Protein AF-M5SYT4-F1 (afdb_monomer_lite)

Radius of gyration: 17.45 Å; chains: 1; bounding box: 31×51×55 Å

pLDDT: mean 85.54, std 12.56, range [45.09, 96.38]

Foldseek 3Di:
DDKDPAPLPDAADPPPDPQLSVLLSCLRVPFPWAWDIWDDPNFKIKTFTAAELRRVQSSQVSQLVRPPEAEDEEEDADDQSGQWMWMAGRVNRYIYIYGHPPDPRYDPVSHDRDDHPDDPDPDDDDPDPDPPDD

Secondary structure (DSSP, 8-state):
-EEESSGGG----TTS-HHHHHHHHHHHHSSSSEEEEEEE-SSEEEEEEE--HHHHHHHHHHHHTSTT-EEEEEEE---TT-SEEEEEETTTTEEEEEEETT-SS--STT---PPP-PPP-TTPPP-PPPP---

Structure (mmCIF, N/CA/C/O backbone):
data_AF-M5SYT4-F1
#
_entry.id   AF-M5SYT4-F1
#
loop_
_atom_site.group_PDB
_atom_site.id
_atom_site.type_symbol
_atom_site.label_atom_id
_atom_site.label_alt_id
_atom_site.label_comp_id
_atom_site.label_asym_id
_atom_site.label_entity_id
_atom_site.label_seq_id
_atom_site.pdbx_PDB_ins_code
_atom_site.Cartn_x
_atom_site.Cartn_y
_atom_site.Cartn_z
_atom_site.occupancy
_atom_site.B_iso_or_equiv
_atom_site.auth_seq_id
_atom_site.auth_comp_id
_atom_site.auth_asym_id
_atom_site.auth_atom_id
_atom_site.pdbx_PDB_model_num
ATOM 1 N N . MET A 1 1 ? 8.538 -19.271 0.753 1.00 81.88 1 MET A N 1
ATOM 2 C CA . MET A 1 1 ? 8.011 -17.916 1.021 1.00 81.88 1 MET A CA 1
ATOM 3 C C . MET A 1 1 ? 9.021 -17.224 1.920 1.00 81.88 1 MET A C 1
ATOM 5 O O . MET A 1 1 ? 9.526 -17.883 2.817 1.00 81.88 1 MET A O 1
ATOM 9 N N . VAL A 1 2 ? 9.390 -15.979 1.632 1.00 93.50 2 VAL A N 1
ATOM 10 C CA . VAL A 1 2 ? 10.393 -15.212 2.387 1.00 93.50 2 VAL A CA 1
ATOM 11 C C . VAL A 1 2 ? 9.667 -14.199 3.261 1.00 93.50 2 VAL A C 1
ATOM 13 O O . VAL A 1 2 ? 8.752 -13.535 2.773 1.00 93.50 2 VAL A O 1
ATOM 16 N N . LEU A 1 3 ? 10.053 -14.107 4.534 1.00 94.81 3 LEU A N 1
ATOM 17 C CA . LEU A 1 3 ? 9.526 -13.108 5.462 1.00 94.81 3 LEU A CA 1
ATOM 18 C C . LEU A 1 3 ? 10.161 -11.745 5.184 1.00 94.81 3 LEU A C 1
ATOM 20 O O . LEU A 1 3 ? 11.363 -11.648 4.935 1.00 94.81 3 LEU A O 1
ATOM 24 N N . LEU A 1 4 ? 9.341 -10.704 5.241 1.00 93.31 4 LEU A N 1
ATOM 25 C CA . LEU A 1 4 ? 9.755 -9.315 5.131 1.00 93.31 4 LEU A CA 1
ATOM 26 C C . LEU A 1 4 ? 9.644 -8.667 6.509 1.00 93.31 4 LEU A C 1
ATOM 28 O O . LEU A 1 4 ? 8.602 -8.749 7.157 1.00 93.31 4 LEU A O 1
ATOM 32 N N . ASN A 1 5 ? 10.717 -8.003 6.921 1.00 91.44 5 ASN A N 1
ATOM 33 C CA . ASN A 1 5 ? 10.808 -7.258 8.176 1.00 91.44 5 ASN A CA 1
ATOM 34 C C . ASN A 1 5 ? 10.507 -5.764 7.976 1.00 91.44 5 ASN A C 1
ATOM 36 O O . ASN A 1 5 ? 10.450 -5.011 8.942 1.00 91.44 5 ASN A O 1
ATOM 40 N N . SER A 1 6 ? 10.348 -5.324 6.726 1.00 92.12 6 SER A N 1
ATOM 41 C CA . SER A 1 6 ? 9.998 -3.952 6.372 1.00 92.12 6 SER A CA 1
ATOM 42 C C . SER A 1 6 ? 9.258 -3.910 5.032 1.00 92.12 6 SER A C 1
ATOM 44 O O . SER A 1 6 ? 9.585 -4.691 4.128 1.00 92.12 6 SER A O 1
ATOM 46 N N . PRO A 1 7 ? 8.307 -2.978 4.847 1.00 92.06 7 PRO A N 1
ATOM 47 C CA . PRO A 1 7 ? 7.595 -2.832 3.584 1.00 92.06 7 PRO A CA 1
ATOM 48 C C . PRO A 1 7 ? 8.499 -2.373 2.427 1.00 92.06 7 PRO A C 1
ATOM 50 O O . PRO A 1 7 ? 8.200 -2.658 1.268 1.00 92.06 7 PRO A O 1
ATOM 53 N N . SER A 1 8 ? 9.649 -1.743 2.707 1.00 90.69 8 SER A N 1
ATOM 54 C CA . SER A 1 8 ? 10.607 -1.326 1.668 1.00 90.69 8 SER A CA 1
ATOM 55 C C . SER A 1 8 ? 11.291 -2.503 0.955 1.00 90.69 8 SER A C 1
ATOM 57 O O . SER A 1 8 ? 11.838 -2.339 -0.141 1.00 90.69 8 SER A O 1
ATOM 59 N N . GLN A 1 9 ? 11.211 -3.706 1.537 1.00 92.88 9 GLN A N 1
ATOM 60 C CA . GLN A 1 9 ? 11.743 -4.951 0.976 1.00 92.88 9 GLN A CA 1
ATOM 61 C C . GLN A 1 9 ? 10.839 -5.575 -0.098 1.00 92.88 9 GLN A C 1
ATOM 63 O O . GLN A 1 9 ? 11.121 -6.676 -0.574 1.00 92.88 9 GLN A O 1
ATOM 68 N N . ILE A 1 10 ? 9.756 -4.897 -0.488 1.00 91.62 10 ILE A N 1
ATOM 69 C CA . ILE A 1 10 ? 8.922 -5.305 -1.615 1.00 91.62 10 ILE A CA 1
ATOM 70 C C . ILE A 1 10 ? 9.771 -5.549 -2.876 1.00 91.62 10 ILE A C 1
ATOM 72 O O . ILE A 1 10 ? 10.656 -4.765 -3.243 1.00 91.62 10 ILE A O 1
ATOM 76 N N . VAL A 1 11 ? 9.507 -6.686 -3.518 1.00 91.62 11 VAL A N 1
ATOM 77 C CA . VAL A 1 11 ? 10.209 -7.134 -4.722 1.00 91.62 11 VAL A CA 1
ATOM 78 C C . VAL A 1 11 ? 9.418 -6.689 -5.942 1.00 91.62 11 VAL A C 1
ATOM 80 O O . VAL A 1 11 ? 8.229 -6.981 -6.040 1.00 91.62 11 VAL A O 1
ATOM 83 N N . PHE A 1 12 ? 10.092 -6.010 -6.866 1.00 91.25 12 PHE A N 1
ATOM 84 C CA . PHE A 1 12 ? 9.539 -5.568 -8.145 1.00 91.25 12 PHE A CA 1
ATOM 85 C C . PHE A 1 12 ? 10.090 -6.419 -9.289 1.00 91.25 12 PHE A C 1
ATOM 87 O O . PHE A 1 12 ? 11.200 -6.948 -9.185 1.00 91.25 12 PHE A O 1
ATOM 94 N N . SER A 1 13 ? 9.352 -6.500 -10.399 1.00 89.12 13 SER A N 1
ATOM 95 C CA . SER A 1 13 ? 9.901 -7.043 -11.645 1.00 89.12 13 SER A CA 1
ATOM 96 C C . SER A 1 13 ? 11.061 -6.171 -12.148 1.00 89.12 13 SER A C 1
ATOM 98 O O . SER A 1 13 ? 11.177 -4.991 -11.800 1.00 89.12 13 SER A O 1
ATOM 100 N N . SER A 1 14 ? 11.903 -6.729 -13.019 1.00 87.44 14 SER A N 1
ATOM 101 C CA . SER A 1 14 ? 12.947 -5.968 -13.714 1.00 87.44 14 SER A CA 1
ATOM 102 C C . SER A 1 14 ? 12.384 -4.853 -14.601 1.00 87.44 14 SER A C 1
ATOM 104 O O . SER A 1 14 ? 13.070 -3.857 -14.810 1.00 87.44 14 SER A O 1
ATOM 106 N N . GLU A 1 15 ? 11.147 -5.003 -15.074 1.00 87.12 15 GLU A N 1
ATOM 107 C CA . GLU A 1 15 ? 10.462 -4.080 -15.987 1.00 87.12 15 GLU A CA 1
ATOM 108 C C . GLU A 1 15 ? 9.848 -2.873 -15.268 1.00 87.12 15 GLU A C 1
ATOM 110 O O . GLU A 1 15 ? 9.672 -1.816 -15.869 1.00 87.12 15 GLU A O 1
ATOM 115 N N . TYR A 1 16 ? 9.574 -2.983 -13.963 1.00 87.44 16 TYR A N 1
ATOM 116 C CA . TYR A 1 16 ? 9.016 -1.873 -13.196 1.00 87.44 16 TYR A CA 1
ATOM 117 C C . TYR A 1 16 ? 10.039 -0.723 -13.100 1.00 87.44 16 TYR A C 1
ATOM 119 O O . TYR A 1 16 ? 11.154 -0.973 -12.637 1.00 87.44 16 TYR A O 1
ATOM 127 N N . PRO A 1 17 ? 9.733 0.530 -13.476 1.00 90.06 17 PRO A N 1
ATOM 128 C CA . PRO A 1 17 ? 10.742 1.590 -13.563 1.00 90.06 17 PRO A CA 1
ATOM 129 C C . PRO A 1 17 ? 11.442 1.877 -12.228 1.00 90.06 17 PRO A C 1
ATOM 131 O O . PRO A 1 17 ? 10.780 2.027 -11.204 1.00 90.06 17 PRO A O 1
ATOM 134 N N . GLN A 1 18 ? 12.775 2.007 -12.217 1.00 89.88 18 GLN A N 1
ATOM 135 C CA . GLN A 1 18 ? 13.544 2.188 -10.973 1.00 89.88 18 GLN A CA 1
ATOM 136 C C . GLN A 1 18 ? 13.068 3.390 -10.140 1.00 89.88 18 GLN A C 1
ATOM 138 O O . GLN A 1 18 ? 12.809 3.236 -8.949 1.00 89.88 18 GLN A O 1
ATOM 143 N N . HIS A 1 19 ? 12.871 4.548 -10.773 1.00 88.00 19 HIS A N 1
ATOM 144 C CA . HIS A 1 19 ? 12.381 5.759 -10.104 1.00 88.00 19 HIS A CA 1
ATOM 145 C C . HIS A 1 19 ? 10.978 5.576 -9.491 1.00 88.00 19 HIS A C 1
ATOM 147 O O . HIS A 1 19 ? 10.641 6.211 -8.495 1.00 88.00 19 HIS A O 1
ATOM 153 N N . ALA A 1 20 ? 10.148 4.700 -10.068 1.00 90.38 20 ALA A N 1
ATOM 154 C CA . ALA A 1 20 ? 8.843 4.355 -9.516 1.00 90.38 20 ALA A CA 1
ATOM 155 C C . ALA A 1 20 ? 8.975 3.422 -8.303 1.00 90.38 20 ALA A C 1
ATOM 157 O O . ALA A 1 20 ? 8.213 3.558 -7.350 1.00 90.38 20 ALA A O 1
ATOM 158 N N . ARG A 1 21 ? 9.955 2.503 -8.301 1.00 92.81 21 ARG A N 1
ATOM 159 C CA . ARG A 1 21 ? 10.226 1.609 -7.155 1.00 92.81 21 ARG A CA 1
ATOM 160 C C . ARG A 1 21 ? 10.571 2.403 -5.901 1.00 92.81 21 ARG A C 1
ATOM 162 O O . ARG A 1 21 ? 10.096 2.066 -4.823 1.00 92.81 21 ARG A O 1
ATOM 169 N N . GLU A 1 22 ? 11.407 3.427 -6.046 1.00 91.31 22 GLU A N 1
ATOM 170 C CA . GLU A 1 22 ? 11.822 4.305 -4.945 1.00 91.31 22 GLU A CA 1
ATOM 171 C C . GLU A 1 22 ? 10.615 5.045 -4.362 1.00 91.31 22 GLU A C 1
ATOM 173 O O . GLU A 1 22 ? 10.327 4.885 -3.180 1.00 91.31 22 GLU A O 1
ATOM 178 N N . LYS A 1 23 ? 9.809 5.695 -5.210 1.00 90.75 23 LYS A N 1
ATOM 179 C CA . LYS A 1 23 ? 8.576 6.367 -4.773 1.00 90.75 23 LYS A CA 1
ATOM 180 C C . LYS A 1 23 ? 7.584 5.434 -4.082 1.00 90.75 23 LYS A C 1
ATOM 182 O O . LYS A 1 23 ? 6.996 5.814 -3.075 1.00 90.75 23 LYS A O 1
ATOM 187 N N . VAL A 1 24 ? 7.414 4.209 -4.584 1.00 92.81 24 VAL A N 1
ATOM 188 C CA . VAL A 1 24 ? 6.555 3.218 -3.920 1.00 92.81 24 VAL A CA 1
ATOM 189 C C . VAL A 1 24 ? 7.116 2.863 -2.546 1.00 92.81 24 VAL A C 1
ATOM 191 O O . VAL A 1 24 ? 6.365 2.823 -1.580 1.00 92.81 24 VAL A O 1
ATOM 194 N N . ARG A 1 25 ? 8.425 2.622 -2.416 1.00 93.50 25 ARG A N 1
ATOM 195 C CA . ARG A 1 25 ? 9.031 2.322 -1.108 1.00 93.50 25 ARG A CA 1
ATOM 196 C C . ARG A 1 25 ? 8.838 3.469 -0.122 1.00 93.50 25 ARG A C 1
ATOM 198 O O . ARG A 1 25 ? 8.502 3.199 1.027 1.00 93.50 25 ARG A O 1
ATOM 205 N N . ASP A 1 26 ? 8.979 4.707 -0.578 1.00 90.94 26 ASP A N 1
ATOM 206 C CA . ASP A 1 26 ? 8.744 5.896 0.242 1.00 90.94 26 ASP A CA 1
ATOM 207 C C . ASP A 1 26 ? 7.268 6.017 0.645 1.00 90.94 26 ASP A C 1
ATOM 209 O O . ASP A 1 26 ? 6.963 6.280 1.809 1.00 90.94 26 ASP A O 1
ATOM 213 N N . ALA A 1 27 ? 6.341 5.745 -0.280 1.00 90.94 27 ALA A N 1
ATOM 214 C CA . ALA A 1 27 ? 4.906 5.710 -0.003 1.00 90.94 27 ALA A CA 1
ATOM 215 C C . ALA A 1 27 ? 4.554 4.677 1.079 1.00 90.94 27 ALA A C 1
ATOM 217 O O . ALA A 1 27 ? 3.747 4.959 1.962 1.00 90.94 27 ALA A O 1
ATOM 218 N N . LEU A 1 28 ? 5.191 3.504 1.038 1.00 91.50 28 LEU A N 1
ATOM 219 C CA . LEU A 1 28 ? 4.974 2.435 2.012 1.00 91.50 28 LEU A CA 1
ATOM 220 C C . LEU A 1 28 ? 5.669 2.677 3.359 1.00 91.50 28 LEU A C 1
ATOM 222 O O . LEU A 1 28 ? 5.230 2.135 4.370 1.00 91.50 28 LEU A O 1
ATOM 226 N N . ALA A 1 29 ? 6.762 3.440 3.380 1.00 85.75 29 ALA A N 1
ATOM 227 C CA . ALA A 1 29 ? 7.490 3.775 4.602 1.00 85.75 29 ALA A CA 1
ATOM 228 C C . ALA A 1 29 ? 6.913 5.005 5.323 1.00 85.75 29 ALA A C 1
ATOM 230 O O . ALA A 1 29 ? 7.088 5.142 6.529 1.00 85.75 29 ALA A O 1
ATOM 231 N N . GLY A 1 30 ? 6.263 5.910 4.588 1.00 70.44 30 GLY A N 1
ATOM 232 C CA . GLY A 1 30 ? 5.884 7.233 5.079 1.00 70.44 30 GLY A CA 1
ATOM 233 C C . GLY A 1 30 ? 4.445 7.383 5.574 1.00 70.44 30 GLY A C 1
ATOM 234 O O . GLY A 1 30 ? 4.002 8.522 5.696 1.00 70.44 30 GLY A O 1
ATOM 235 N N . GLY A 1 31 ? 3.682 6.308 5.762 1.00 70.25 31 GLY A N 1
ATOM 236 C CA . GLY A 1 31 ? 2.315 6.385 6.295 1.00 70.25 31 GLY A CA 1
ATOM 237 C C . GLY A 1 31 ? 2.275 6.278 7.821 1.00 70.25 31 GLY A C 1
ATOM 238 O O . GLY A 1 31 ? 3.154 5.665 8.421 1.00 70.25 31 GLY A O 1
ATOM 239 N N . ASN A 1 32 ? 1.214 6.796 8.442 1.00 78.25 32 ASN A N 1
ATOM 240 C CA . ASN A 1 32 ? 0.946 6.601 9.877 1.00 78.25 32 ASN A CA 1
ATOM 241 C C . ASN A 1 32 ? 0.581 5.145 10.251 1.00 78.25 32 ASN A C 1
ATOM 243 O O . ASN A 1 32 ? 0.411 4.814 11.423 1.00 78.25 32 ASN A O 1
ATOM 247 N N . GLY A 1 33 ? 0.476 4.254 9.262 1.00 85.94 33 GLY A N 1
ATOM 248 C CA . GLY A 1 33 ? 0.191 2.839 9.461 1.00 85.94 33 GLY A CA 1
ATOM 249 C C . GLY A 1 33 ? 1.409 2.073 9.963 1.00 85.94 33 GLY A C 1
ATOM 250 O O . GLY A 1 33 ? 2.509 2.186 9.422 1.00 85.94 33 GLY A O 1
ATOM 251 N N . ARG A 1 34 ? 1.209 1.221 10.966 1.00 92.69 34 ARG A N 1
ATOM 252 C CA . ARG A 1 34 ? 2.254 0.340 11.484 1.00 92.69 34 ARG A CA 1
ATOM 253 C C . ARG A 1 34 ? 2.314 -0.939 10.659 1.00 92.69 34 ARG A C 1
ATOM 255 O O . ARG A 1 34 ? 1.341 -1.683 10.578 1.00 92.69 34 ARG A O 1
ATOM 262 N N . PHE A 1 35 ? 3.481 -1.229 10.096 1.00 94.50 35 PHE A N 1
ATOM 263 C CA . PHE A 1 35 ? 3.755 -2.519 9.470 1.00 94.50 35 PHE A CA 1
ATOM 264 C C . PHE A 1 35 ? 3.739 -3.644 10.514 1.00 94.50 35 PHE A C 1
ATOM 266 O O . PHE A 1 35 ? 4.430 -3.558 11.529 1.00 94.50 35 PHE A O 1
ATOM 273 N N . VAL A 1 36 ? 2.959 -4.694 10.258 1.00 93.81 36 VAL A N 1
ATOM 274 C CA . VAL A 1 36 ? 2.842 -5.868 11.137 1.00 93.81 36 VAL A CA 1
ATOM 275 C C . VAL A 1 36 ? 3.820 -6.945 10.694 1.00 93.81 36 VAL A C 1
ATOM 277 O O . VAL A 1 36 ? 4.696 -7.357 11.448 1.00 93.81 36 VAL A O 1
ATOM 280 N N . ASN A 1 37 ? 3.666 -7.407 9.455 1.00 94.44 37 ASN A N 1
ATOM 281 C CA . ASN A 1 37 ? 4.528 -8.401 8.834 1.00 94.44 37 ASN A CA 1
ATOM 282 C C . ASN A 1 37 ? 4.344 -8.381 7.311 1.00 94.44 37 ASN A C 1
ATOM 284 O O . ASN A 1 37 ? 3.431 -7.755 6.765 1.00 94.44 37 ASN A O 1
ATOM 288 N N . GLY A 1 38 ? 5.224 -9.088 6.608 1.00 95.19 38 GLY A N 1
ATOM 289 C CA . GLY A 1 38 ? 5.110 -9.245 5.171 1.00 95.19 38 GLY A CA 1
ATOM 290 C C . GLY A 1 38 ? 5.716 -10.547 4.693 1.00 95.19 38 GLY A C 1
ATOM 291 O O . GLY A 1 38 ? 6.578 -11.140 5.341 1.00 95.19 38 GLY A O 1
ATOM 292 N N . VAL A 1 39 ? 5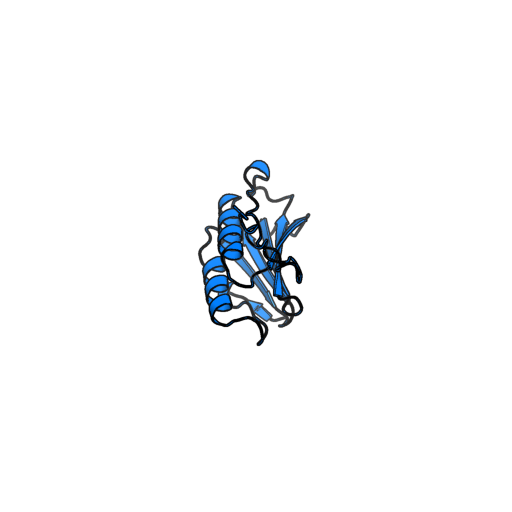.245 -11.002 3.540 1.00 95.94 39 VAL A N 1
ATOM 293 C CA . VAL A 1 39 ? 5.687 -12.244 2.919 1.00 95.94 39 VAL A CA 1
ATOM 294 C C . VAL A 1 39 ? 5.798 -12.072 1.414 1.00 95.94 39 VAL A C 1
ATOM 296 O O . VAL A 1 39 ? 4.982 -11.394 0.790 1.00 95.94 39 VAL A O 1
ATOM 299 N N . THR A 1 40 ? 6.794 -12.709 0.805 1.00 95.94 40 THR A N 1
ATOM 300 C CA . THR A 1 40 ? 6.951 -12.711 -0.652 1.00 95.94 40 THR A CA 1
ATOM 301 C C . THR A 1 40 ? 7.328 -14.084 -1.197 1.00 95.94 40 THR A C 1
ATOM 303 O O . THR A 1 40 ? 7.969 -14.904 -0.532 1.00 95.94 40 THR A O 1
ATOM 306 N N . ASN A 1 41 ? 6.926 -14.353 -2.434 1.00 93.88 41 ASN A N 1
ATOM 307 C CA . ASN A 1 41 ? 7.404 -15.482 -3.233 1.00 93.88 41 ASN A CA 1
ATOM 308 C C . ASN A 1 41 ? 8.018 -15.020 -4.569 1.00 93.88 41 ASN A C 1
ATOM 310 O O . ASN A 1 41 ? 7.993 -15.769 -5.541 1.00 93.88 41 ASN A O 1
ATOM 314 N N . MET A 1 42 ? 8.542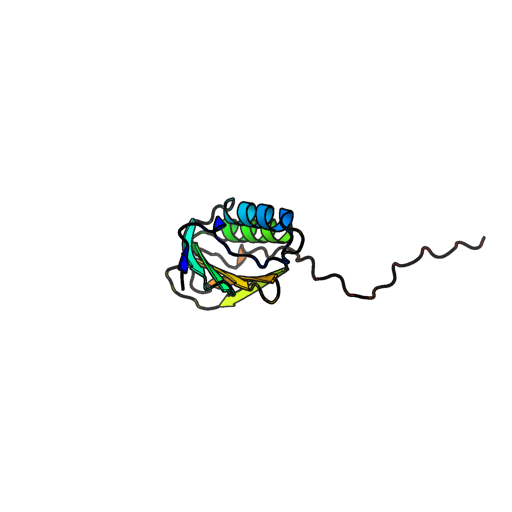 -13.787 -4.613 1.00 86.62 42 MET A N 1
ATOM 315 C CA . MET A 1 42 ? 9.046 -13.066 -5.796 1.00 86.62 42 MET A CA 1
ATOM 316 C C . MET A 1 42 ? 7.970 -12.613 -6.785 1.00 86.62 42 MET A C 1
ATOM 318 O O . MET A 1 42 ? 8.094 -11.512 -7.303 1.00 86.62 42 MET A O 1
ATOM 322 N N . ARG A 1 43 ? 6.913 -13.402 -7.020 1.00 91.94 43 ARG A N 1
ATOM 323 C CA . ARG A 1 43 ? 5.806 -13.002 -7.912 1.00 91.94 43 ARG A CA 1
ATOM 324 C C . ARG A 1 43 ? 4.727 -12.188 -7.218 1.00 91.94 43 ARG A C 1
ATOM 326 O O . ARG A 1 43 ? 4.064 -11.349 -7.818 1.00 91.94 43 ARG A O 1
ATOM 333 N N . LYS A 1 44 ? 4.524 -12.476 -5.939 1.00 94.81 44 LYS A N 1
ATOM 334 C CA . LYS A 1 44 ? 3.518 -11.853 -5.096 1.00 94.81 44 LYS A CA 1
ATOM 335 C C . LYS A 1 44 ? 4.162 -11.441 -3.789 1.00 94.81 44 LYS A C 1
ATOM 337 O O . LYS A 1 44 ? 4.773 -12.266 -3.107 1.00 94.81 44 LYS A O 1
ATOM 342 N N . THR A 1 45 ? 3.969 -10.183 -3.427 1.00 96.38 45 THR A N 1
ATOM 343 C CA . THR A 1 45 ? 4.314 -9.650 -2.113 1.00 96.38 45 THR A CA 1
ATOM 344 C C . THR A 1 45 ? 3.028 -9.299 -1.381 1.00 96.38 45 THR A C 1
ATOM 346 O O . THR A 1 45 ? 2.124 -8.708 -1.958 1.00 96.38 45 THR A O 1
ATOM 349 N N . THR A 1 46 ? 2.913 -9.712 -0.125 1.00 95.88 46 THR A N 1
ATOM 350 C CA . THR A 1 46 ? 1.803 -9.366 0.766 1.00 95.88 46 THR A CA 1
ATOM 351 C C . THR A 1 46 ? 2.375 -8.651 1.975 1.00 95.88 46 THR A C 1
ATOM 353 O O . THR A 1 46 ? 3.284 -9.176 2.611 1.00 95.88 46 THR A O 1
ATOM 356 N N . LEU A 1 47 ? 1.861 -7.465 2.271 1.00 95.62 47 LEU A N 1
ATOM 357 C CA . LEU A 1 47 ? 2.258 -6.623 3.394 1.00 95.62 47 LEU A CA 1
ATOM 358 C C . LEU A 1 47 ? 1.016 -6.376 4.253 1.00 95.62 47 LEU A C 1
ATOM 360 O O . LEU A 1 47 ? -0.020 -5.989 3.715 1.00 95.62 47 LEU A O 1
ATOM 364 N N . ASN A 1 48 ? 1.105 -6.619 5.554 1.00 95.38 48 ASN A N 1
ATOM 365 C CA . ASN A 1 48 ? 0.009 -6.432 6.499 1.00 95.38 48 ASN A CA 1
ATOM 366 C C . ASN A 1 48 ? 0.305 -5.231 7.399 1.00 95.38 48 ASN A C 1
ATOM 368 O O . ASN A 1 48 ? 1.439 -5.054 7.853 1.00 95.38 48 ASN A O 1
ATOM 372 N N . PHE A 1 49 ? -0.719 -4.427 7.661 1.00 94.75 49 PHE A N 1
ATOM 373 C CA . PHE A 1 49 ? -0.608 -3.182 8.409 1.00 94.75 49 PHE A CA 1
ATOM 374 C C . PHE A 1 49 ? -1.731 -3.051 9.439 1.00 94.75 49 PHE A C 1
ATOM 376 O O . PHE A 1 49 ? -2.809 -3.625 9.276 1.00 94.75 49 PHE A O 1
ATOM 383 N N . THR A 1 50 ? -1.459 -2.275 10.485 1.00 94.19 50 THR A N 1
ATOM 384 C CA . THR A 1 50 ? -2.436 -1.836 11.489 1.00 94.19 50 THR A CA 1
ATOM 385 C C . THR A 1 50 ? -2.452 -0.317 11.587 1.00 94.19 50 THR A C 1
ATOM 387 O O . THR A 1 50 ? -1.393 0.304 11.461 1.00 94.19 50 THR A O 1
ATOM 390 N N . GLY A 1 51 ? -3.601 0.277 11.885 1.00 92.44 51 GLY A N 1
ATOM 391 C CA . GLY A 1 51 ? -3.775 1.722 12.038 1.00 92.44 51 GLY A CA 1
ATOM 392 C C . GLY A 1 51 ? -5.210 2.162 11.761 1.00 92.44 51 GLY A C 1
ATOM 393 O O . GLY A 1 51 ? -6.125 1.344 11.767 1.00 92.44 51 GLY A O 1
ATOM 394 N N . ASP A 1 52 ? -5.385 3.451 11.487 1.00 92.44 52 ASP A N 1
ATOM 395 C CA . ASP A 1 52 ? -6.689 4.067 11.249 1.00 92.44 52 ASP A CA 1
ATOM 396 C C . ASP A 1 52 ? -6.972 4.347 9.761 1.00 92.44 52 ASP A C 1
ATOM 398 O O . ASP A 1 52 ? -6.146 4.097 8.873 1.00 92.44 52 ASP A O 1
ATOM 402 N N . ALA A 1 53 ? -8.163 4.887 9.483 1.00 91.94 53 ALA A N 1
ATOM 403 C CA . ALA A 1 53 ? -8.564 5.311 8.143 1.00 91.94 53 ALA A CA 1
ATOM 404 C C . ALA A 1 53 ? -7.599 6.359 7.548 1.00 91.94 53 ALA A C 1
ATOM 406 O O . ALA A 1 53 ? -7.278 6.312 6.359 1.00 91.94 53 ALA A O 1
ATOM 407 N N . THR A 1 54 ? -7.061 7.265 8.371 1.00 91.75 54 THR A N 1
ATOM 408 C CA . THR A 1 54 ? -6.091 8.286 7.941 1.00 91.75 54 THR A CA 1
ATOM 409 C C . THR A 1 54 ? -4.834 7.647 7.358 1.00 91.75 54 THR A C 1
ATOM 411 O O . THR A 1 54 ? -4.396 8.006 6.264 1.00 91.75 54 THR A O 1
ATOM 414 N N . ALA A 1 55 ? -4.276 6.656 8.051 1.00 92.12 55 ALA A N 1
ATOM 415 C CA . ALA A 1 55 ? -3.067 5.961 7.636 1.00 92.12 55 ALA A CA 1
ATOM 416 C C . ALA A 1 55 ? -3.214 5.259 6.278 1.00 92.12 55 ALA A C 1
ATOM 418 O O . ALA A 1 55 ? -2.323 5.359 5.425 1.00 92.12 55 ALA A O 1
ATOM 419 N N . ILE A 1 56 ? -4.328 4.555 6.054 1.00 92.50 56 ILE A N 1
ATOM 420 C CA . ILE A 1 56 ? -4.576 3.908 4.762 1.00 92.50 56 ILE A CA 1
ATOM 421 C C . ILE A 1 56 ? -4.851 4.938 3.662 1.00 92.50 56 ILE A C 1
ATOM 423 O O . ILE A 1 56 ? -4.317 4.784 2.563 1.00 92.50 56 ILE A O 1
ATOM 427 N N . ASN A 1 57 ? -5.594 6.010 3.945 1.00 92.31 57 ASN A N 1
ATOM 428 C CA . ASN A 1 57 ? -5.862 7.079 2.981 1.00 92.31 57 ASN A CA 1
ATOM 429 C C . ASN A 1 57 ? -4.562 7.744 2.502 1.00 92.31 57 ASN A C 1
ATOM 431 O O . ASN A 1 57 ? -4.354 7.905 1.299 1.00 92.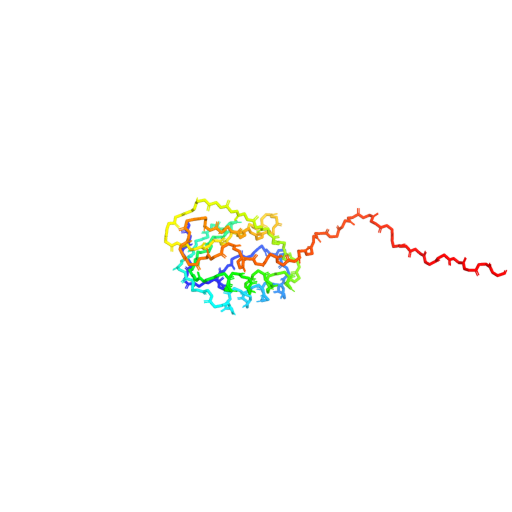31 57 ASN A O 1
ATOM 435 N N . GLU A 1 58 ? -3.649 8.070 3.421 1.00 91.75 58 GLU A N 1
ATOM 436 C CA . GLU A 1 58 ? -2.334 8.631 3.090 1.00 91.75 58 GLU A CA 1
ATOM 437 C C . GLU A 1 58 ? -1.495 7.675 2.237 1.00 91.75 58 GLU A C 1
ATOM 439 O O . GLU A 1 58 ? -0.879 8.095 1.254 1.00 91.75 58 GLU A O 1
ATOM 444 N N . MET A 1 59 ? -1.469 6.385 2.591 1.00 92.69 59 MET A N 1
ATOM 445 C CA . MET A 1 59 ? -0.748 5.370 1.822 1.00 92.69 59 MET A CA 1
ATOM 446 C C . MET A 1 59 ? -1.322 5.252 0.406 1.00 92.69 59 MET A C 1
ATOM 448 O O . MET A 1 59 ? -0.566 5.256 -0.566 1.00 92.69 59 MET A O 1
ATOM 452 N N . LEU A 1 60 ? -2.649 5.161 0.275 1.00 92.19 60 LEU A N 1
ATOM 453 C CA . LEU A 1 60 ? -3.322 5.081 -1.019 1.00 92.19 60 LEU A CA 1
ATOM 454 C C . LEU A 1 60 ? -3.030 6.321 -1.864 1.00 92.19 60 LEU A C 1
ATOM 456 O O . LEU A 1 60 ? -2.677 6.177 -3.033 1.00 92.19 60 LEU A O 1
ATOM 460 N N . LEU A 1 61 ? -3.102 7.518 -1.275 1.00 91.50 61 LEU A N 1
ATOM 461 C CA . LEU A 1 61 ? -2.815 8.770 -1.970 1.00 91.50 61 LEU A CA 1
ATOM 462 C C . LEU A 1 61 ? -1.383 8.775 -2.520 1.00 91.50 61 LEU A C 1
ATOM 464 O O . LEU A 1 61 ? -1.186 8.932 -3.726 1.00 91.50 61 LEU A O 1
ATOM 468 N N . LYS A 1 62 ? -0.387 8.483 -1.677 1.00 91.38 62 LYS A N 1
ATOM 469 C CA . LYS A 1 62 ? 1.024 8.416 -2.097 1.00 91.38 62 LYS A CA 1
ATOM 470 C C . LYS A 1 62 ? 1.259 7.359 -3.177 1.00 91.38 62 LYS A C 1
ATOM 472 O O . LYS A 1 62 ? 2.034 7.585 -4.106 1.00 91.38 62 LYS A O 1
ATOM 477 N N . LEU A 1 63 ? 0.574 6.216 -3.102 1.00 90.25 63 LEU A N 1
ATOM 478 C CA . LEU A 1 63 ? 0.647 5.192 -4.146 1.00 90.25 63 LEU A CA 1
ATOM 479 C C . LEU A 1 63 ? 0.026 5.670 -5.466 1.00 90.25 63 LEU A C 1
ATOM 481 O O . LEU A 1 63 ? 0.593 5.389 -6.517 1.00 90.25 63 LEU A O 1
ATOM 485 N N . THR A 1 64 ? -1.076 6.428 -5.449 1.00 89.06 64 THR A N 1
ATOM 486 C CA . THR A 1 64 ? -1.657 7.001 -6.684 1.00 89.06 64 THR A CA 1
ATOM 487 C C . THR A 1 64 ? -0.794 8.091 -7.326 1.00 89.06 64 THR A C 1
ATOM 489 O O . THR A 1 64 ? -0.890 8.336 -8.530 1.00 89.06 64 THR A O 1
ATOM 492 N N . GLU A 1 65 ? 0.092 8.721 -6.554 1.00 88.62 65 GLU A N 1
ATOM 493 C CA . GLU A 1 65 ? 1.088 9.677 -7.052 1.00 88.62 65 GLU A CA 1
ATOM 494 C C . GLU A 1 65 ? 2.339 8.992 -7.632 1.00 88.62 65 GLU A C 1
ATOM 496 O O . GLU A 1 65 ? 3.151 9.631 -8.318 1.00 88.62 65 GLU A O 1
ATOM 501 N N . CYS A 1 66 ? 2.508 7.687 -7.392 1.00 87.62 66 CYS A N 1
ATOM 502 C CA . CYS A 1 66 ? 3.618 6.923 -7.939 1.00 87.62 66 CYS A CA 1
ATOM 503 C C . CYS A 1 66 ? 3.403 6.667 -9.442 1.00 87.62 66 CYS A C 1
ATOM 505 O O . CYS A 1 66 ? 2.400 6.069 -9.838 1.00 87.62 66 CYS A O 1
ATOM 507 N N . PRO A 1 67 ? 4.353 7.057 -10.311 1.00 79.69 67 PRO A N 1
ATOM 508 C CA . PRO A 1 67 ? 4.262 6.743 -11.730 1.00 79.69 67 PRO A CA 1
ATOM 509 C C . PRO A 1 67 ? 4.245 5.219 -11.926 1.00 79.69 67 PRO A C 1
ATOM 511 O O . PRO A 1 67 ? 4.968 4.503 -11.238 1.00 79.69 67 PRO A O 1
ATOM 514 N N . ALA A 1 68 ? 3.423 4.734 -12.859 1.00 83.69 68 ALA A N 1
ATOM 515 C CA . ALA A 1 68 ? 3.211 3.312 -13.172 1.00 83.69 68 ALA A CA 1
ATOM 516 C C . ALA A 1 68 ? 2.537 2.449 -12.084 1.00 83.69 68 ALA A C 1
ATOM 518 O O . ALA A 1 68 ? 2.235 1.286 -12.355 1.00 83.69 68 ALA A O 1
ATOM 519 N N . ALA A 1 69 ? 2.252 2.985 -10.893 1.00 85.31 69 ALA A N 1
ATOM 520 C CA . ALA A 1 69 ? 1.517 2.243 -9.879 1.00 85.31 69 ALA A CA 1
ATOM 521 C C . ALA A 1 69 ? 0.028 2.191 -10.240 1.00 85.31 69 ALA A C 1
ATOM 523 O O . ALA A 1 69 ? -0.642 3.217 -10.335 1.00 85.31 69 ALA A O 1
ATOM 524 N N . ILE A 1 70 ? -0.501 0.982 -10.411 1.00 88.19 70 ILE A N 1
ATOM 525 C CA . ILE A 1 70 ? -1.941 0.761 -10.548 1.00 88.19 70 ILE A CA 1
ATOM 526 C C . ILE A 1 70 ? -2.452 0.273 -9.202 1.00 88.19 70 ILE A C 1
ATOM 528 O O . ILE A 1 70 ? -2.099 -0.820 -8.762 1.00 88.19 70 ILE A O 1
ATOM 532 N N . VAL A 1 71 ? -3.289 1.079 -8.557 1.00 90.12 71 VAL A N 1
ATOM 533 C CA . VAL A 1 71 ? -3.876 0.752 -7.257 1.00 90.12 71 VAL A CA 1
ATOM 534 C C . VAL A 1 71 ? -5.337 0.372 -7.442 1.00 90.12 71 VAL A C 1
ATOM 536 O O . VAL A 1 71 ? -6.091 1.047 -8.142 1.00 90.12 71 VAL A O 1
ATOM 539 N N . SER A 1 72 ? -5.733 -0.713 -6.794 1.00 90.75 72 SER A N 1
ATOM 540 C CA . SER A 1 72 ? -7.124 -1.120 -6.637 1.00 90.75 72 SER A CA 1
ATOM 541 C C . SER A 1 72 ? -7.408 -1.388 -5.171 1.00 90.75 72 SER A C 1
ATOM 543 O O . SER A 1 72 ? -6.504 -1.740 -4.409 1.00 90.75 72 SER A O 1
ATOM 545 N N . ILE A 1 73 ? -8.670 -1.234 -4.792 1.00 91.88 73 ILE A N 1
ATOM 546 C CA . ILE A 1 73 ? -9.126 -1.447 -3.428 1.00 91.88 73 ILE A CA 1
ATOM 547 C C . ILE A 1 73 ? -10.215 -2.514 -3.391 1.00 91.88 73 ILE A C 1
ATOM 549 O O . ILE A 1 73 ? -11.029 -2.629 -4.307 1.00 91.88 73 ILE A O 1
ATOM 553 N N . ALA A 1 74 ? -10.207 -3.320 -2.339 1.00 92.88 74 ALA A N 1
ATOM 554 C CA . ALA A 1 74 ? -11.236 -4.298 -2.046 1.00 92.88 74 ALA A CA 1
ATOM 555 C C . ALA A 1 74 ? -11.541 -4.300 -0.548 1.00 92.88 74 ALA A C 1
ATOM 557 O O . ALA A 1 74 ? -10.658 -4.090 0.277 1.00 92.88 74 ALA A O 1
ATOM 558 N N . PHE A 1 75 ? -12.781 -4.623 -0.209 1.00 93.75 75 PHE A N 1
ATOM 559 C CA . PHE A 1 75 ? -13.246 -4.748 1.167 1.00 93.75 75 PHE A CA 1
ATOM 560 C C . PHE A 1 75 ? -13.577 -6.207 1.426 1.00 93.75 75 PHE A C 1
ATOM 562 O O . PHE A 1 75 ? -14.361 -6.801 0.680 1.00 93.75 75 PHE A O 1
ATOM 569 N N . ARG A 1 76 ? -12.914 -6.825 2.403 1.00 94.00 76 ARG A N 1
ATOM 570 C CA . ARG A 1 76 ? -13.067 -8.258 2.688 1.00 94.00 76 ARG A CA 1
ATOM 571 C C . ARG A 1 76 ? -12.849 -8.527 4.167 1.00 94.00 76 ARG A C 1
ATOM 573 O O . ARG A 1 76 ? -12.112 -7.804 4.824 1.00 94.00 76 ARG A O 1
ATOM 580 N N . ASN A 1 77 ? -13.397 -9.636 4.646 1.00 90.12 77 ASN A N 1
ATOM 581 C CA . ASN A 1 77 ? -12.992 -10.188 5.933 1.00 90.12 77 ASN A CA 1
ATOM 582 C C . ASN A 1 77 ? -11.620 -10.840 5.758 1.00 90.12 77 ASN A C 1
ATOM 584 O O . ASN A 1 77 ? -11.473 -11.805 5.000 1.00 90.12 77 ASN A O 1
ATOM 588 N N . ILE A 1 78 ? -10.614 -10.276 6.418 1.00 89.19 78 ILE A N 1
ATOM 589 C CA . ILE A 1 78 ? -9.267 -10.840 6.502 1.00 89.19 78 ILE A CA 1
ATOM 590 C C . ILE A 1 78 ? -8.909 -11.080 7.971 1.00 89.19 78 ILE A C 1
ATOM 592 O O . ILE A 1 78 ? -9.677 -10.739 8.867 1.00 89.19 78 ILE A O 1
ATOM 596 N N . ASP A 1 79 ? -7.770 -11.731 8.195 1.00 79.81 79 ASP A N 1
ATOM 597 C CA . ASP A 1 79 ? -7.270 -12.071 9.528 1.00 79.81 79 ASP A CA 1
ATOM 598 C C . ASP A 1 79 ? -7.258 -10.855 10.474 1.00 79.81 79 ASP A C 1
ATOM 600 O O . ASP A 1 79 ? -6.920 -9.746 10.056 1.00 79.81 79 ASP A O 1
ATOM 604 N N . HIS A 1 80 ? -7.615 -11.077 11.740 1.00 71.81 80 HIS A N 1
ATOM 605 C CA . HIS A 1 80 ? -7.769 -10.045 12.769 1.00 71.81 80 HIS A CA 1
ATOM 606 C C . HIS A 1 80 ? -6.441 -9.400 13.186 1.00 71.81 80 HIS A C 1
ATOM 608 O O . HIS A 1 80 ? -6.439 -8.369 13.848 1.00 71.81 80 HIS A O 1
ATOM 614 N N . GLU A 1 81 ? -5.306 -9.978 12.794 1.00 85.12 81 GLU A N 1
ATOM 615 C CA . GLU A 1 81 ? -3.985 -9.414 13.090 1.00 85.12 81 GLU A CA 1
ATOM 616 C C . GLU A 1 81 ? -3.639 -8.170 12.250 1.00 85.12 81 GLU A C 1
ATOM 618 O O . GLU A 1 81 ? -2.610 -7.533 12.489 1.00 85.12 81 GLU A O 1
ATOM 623 N N . CYS A 1 82 ? -4.460 -7.819 11.253 1.00 92.25 82 CYS A N 1
ATOM 624 C CA . CYS A 1 82 ? -4.251 -6.629 10.435 1.00 92.25 82 CYS A CA 1
ATOM 625 C C . CYS A 1 82 ? -5.548 -5.901 10.074 1.00 92.25 82 CYS A C 1
ATOM 627 O O . CYS A 1 82 ? -6.572 -6.514 9.758 1.00 92.25 82 CYS A O 1
ATOM 629 N N . ASP A 1 83 ? -5.449 -4.576 10.042 1.00 94.31 83 ASP A N 1
ATOM 630 C CA . ASP A 1 83 ? -6.532 -3.672 9.664 1.00 94.31 83 ASP A CA 1
ATOM 631 C C . ASP A 1 83 ? -6.635 -3.555 8.139 1.00 94.31 83 ASP A C 1
ATOM 633 O O . ASP A 1 83 ? -7.724 -3.533 7.564 1.00 94.31 83 ASP A O 1
ATOM 637 N N . TRP A 1 84 ? -5.494 -3.571 7.445 1.00 94.88 84 TRP A N 1
ATOM 638 C CA . TRP A 1 84 ? -5.459 -3.698 5.993 1.00 94.88 84 TRP A CA 1
ATOM 639 C C . TRP A 1 84 ? -4.232 -4.452 5.499 1.00 94.88 84 TRP A C 1
ATOM 641 O O . TRP A 1 84 ? -3.210 -4.614 6.172 1.00 94.88 84 TRP A O 1
ATOM 651 N N . ARG A 1 85 ? -4.340 -4.908 4.255 1.00 95.25 85 ARG A N 1
ATOM 652 C CA . ARG A 1 85 ? -3.318 -5.674 3.554 1.00 95.25 85 ARG A CA 1
ATOM 653 C C . ARG A 1 85 ? -3.055 -5.066 2.192 1.00 95.25 85 ARG A C 1
ATOM 655 O O . ARG A 1 85 ? -3.984 -4.826 1.433 1.00 95.25 85 ARG A O 1
ATOM 662 N N . LEU A 1 86 ? -1.789 -4.910 1.836 1.00 95.38 86 LEU A N 1
ATOM 663 C CA . LEU A 1 86 ? -1.379 -4.566 0.484 1.00 95.38 86 LEU A CA 1
ATOM 664 C C . LEU A 1 86 ? -0.800 -5.796 -0.208 1.00 95.38 86 LEU A C 1
ATOM 666 O O . LEU A 1 86 ? 0.152 -6.410 0.274 1.00 95.38 86 LEU A O 1
ATOM 670 N N . VAL A 1 87 ? -1.366 -6.155 -1.353 1.00 95.50 87 VAL A N 1
ATOM 671 C CA . VAL A 1 87 ? -0.859 -7.224 -2.210 1.00 95.50 87 VAL A CA 1
ATOM 672 C C . VAL A 1 87 ? -0.305 -6.610 -3.484 1.00 95.50 87 VAL A C 1
ATOM 674 O O . VAL A 1 87 ? -1.029 -5.924 -4.193 1.00 95.50 87 VAL A O 1
ATOM 677 N N . TYR A 1 88 ? 0.953 -6.892 -3.798 1.00 95.31 88 TYR A N 1
ATOM 678 C CA . TYR A 1 88 ? 1.565 -6.536 -5.073 1.00 95.31 88 TYR A CA 1
ATOM 679 C C . TYR A 1 88 ? 1.855 -7.786 -5.891 1.00 95.31 88 TYR A C 1
ATOM 681 O O . TYR A 1 88 ? 2.417 -8.752 -5.363 1.00 95.31 88 TYR A O 1
ATOM 689 N N . THR A 1 89 ? 1.501 -7.753 -7.170 1.00 92.94 89 THR A N 1
ATOM 690 C CA . THR A 1 89 ? 1.784 -8.811 -8.142 1.00 92.94 89 THR A CA 1
ATOM 691 C C . THR A 1 89 ? 2.727 -8.299 -9.224 1.00 92.94 89 THR A C 1
ATOM 693 O O . THR A 1 89 ? 2.495 -7.270 -9.854 1.00 92.94 89 THR A O 1
ATOM 696 N N . THR A 1 90 ? 3.828 -9.018 -9.451 1.00 90.38 90 THR A N 1
ATOM 697 C CA . THR A 1 90 ? 4.823 -8.634 -10.460 1.00 90.38 90 THR A CA 1
ATOM 698 C C . THR A 1 90 ? 4.314 -8.805 -11.878 1.00 90.38 90 THR A C 1
ATOM 700 O O . THR A 1 90 ? 4.823 -8.124 -12.755 1.00 90.38 90 THR A O 1
ATOM 703 N N . ASP A 1 91 ? 3.352 -9.698 -12.104 1.00 87.44 91 ASP A N 1
ATOM 704 C CA . ASP A 1 91 ? 2.913 -10.078 -13.451 1.00 87.44 91 ASP A CA 1
ATOM 705 C C . ASP A 1 91 ? 2.088 -8.971 -14.127 1.00 87.44 91 ASP A C 1
ATOM 707 O O . ASP A 1 91 ? 2.154 -8.801 -15.338 1.00 87.44 91 ASP A O 1
ATOM 711 N N . ASP A 1 92 ? 1.330 -8.196 -13.350 1.00 85.69 92 ASP A N 1
ATOM 712 C CA . ASP A 1 92 ? 0.482 -7.104 -13.843 1.00 85.69 92 ASP A CA 1
ATOM 713 C C . ASP A 1 92 ? 0.847 -5.731 -13.257 1.00 85.69 92 ASP A C 1
ATOM 715 O O . ASP A 1 92 ? 0.206 -4.730 -13.581 1.00 85.69 92 ASP A O 1
ATOM 719 N N . HIS A 1 93 ? 1.875 -5.683 -12.40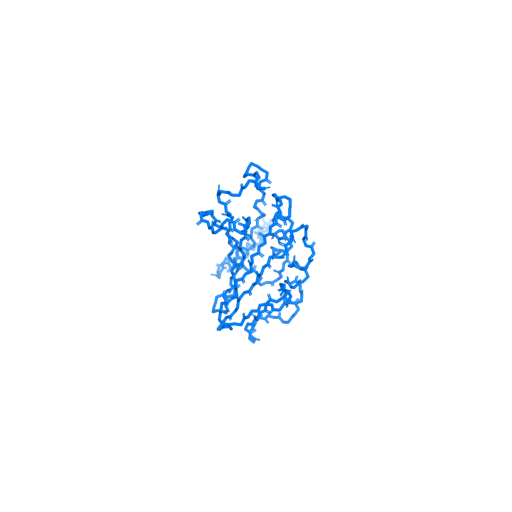5 1.00 87.81 93 HIS A N 1
ATOM 720 C CA . HIS A 1 93 ? 2.355 -4.482 -11.721 1.00 87.81 93 HIS A CA 1
ATOM 721 C C . HIS A 1 93 ? 1.273 -3.768 -10.895 1.00 87.81 93 HIS A C 1
ATOM 723 O O . HIS A 1 93 ? 1.328 -2.548 -10.717 1.00 87.81 93 HIS A O 1
ATOM 729 N N . LYS A 1 94 ? 0.297 -4.520 -10.370 1.00 90.69 94 LYS A N 1
ATOM 730 C CA . LYS A 1 94 ? -0.818 -3.958 -9.604 1.00 90.69 94 LYS A CA 1
ATOM 731 C C . LYS A 1 94 ? -0.626 -4.087 -8.107 1.00 90.69 94 LYS A C 1
ATOM 733 O O . LYS A 1 94 ? -0.116 -5.081 -7.591 1.00 90.69 94 LYS A O 1
ATOM 738 N N . PHE A 1 95 ? -1.114 -3.067 -7.417 1.00 93.06 95 PHE A N 1
ATOM 739 C CA . PHE A 1 95 ? -1.290 -3.022 -5.981 1.00 93.06 95 PHE A CA 1
ATOM 740 C C . PHE A 1 95 ? -2.772 -3.206 -5.660 1.00 93.06 95 PHE A C 1
ATOM 742 O O . PHE A 1 95 ? -3.639 -2.483 -6.150 1.00 93.06 95 PHE A O 1
ATOM 749 N N . HIS A 1 96 ? -3.065 -4.177 -4.812 1.00 94.12 96 HIS A N 1
ATOM 750 C CA . HIS A 1 96 ? -4.391 -4.457 -4.293 1.00 94.12 96 HIS A CA 1
ATOM 751 C C . HIS A 1 96 ? -4.390 -4.162 -2.797 1.00 94.12 96 HIS A C 1
ATOM 753 O O . HIS A 1 96 ? -3.835 -4.931 -2.010 1.00 94.12 96 HIS A O 1
ATOM 759 N N . ALA A 1 97 ? -4.992 -3.044 -2.412 1.00 94.50 97 ALA A N 1
ATOM 760 C CA . ALA A 1 97 ? -5.277 -2.734 -1.023 1.00 94.50 97 ALA A CA 1
ATOM 761 C C . ALA A 1 97 ? -6.558 -3.465 -0.605 1.00 94.50 97 ALA A C 1
ATOM 763 O O . ALA A 1 97 ? -7.598 -3.342 -1.247 1.00 94.50 97 ALA A O 1
ATOM 764 N N . ILE A 1 98 ? -6.479 -4.265 0.448 1.00 95.56 98 ILE A N 1
ATOM 765 C CA . ILE A 1 98 ? -7.596 -5.016 1.004 1.00 95.56 98 ILE A CA 1
ATOM 766 C C . ILE A 1 98 ? -7.848 -4.471 2.404 1.00 95.56 98 ILE A C 1
ATOM 768 O O . ILE A 1 98 ? -7.012 -4.654 3.286 1.00 95.56 98 ILE A O 1
ATOM 772 N N . VAL A 1 99 ? -8.984 -3.807 2.585 1.00 94.94 99 VAL A N 1
ATOM 773 C CA . VAL A 1 99 ? -9.438 -3.255 3.866 1.00 94.94 99 VAL A CA 1
ATOM 774 C C . VAL A 1 99 ? -10.208 -4.330 4.621 1.00 94.94 99 VAL A C 1
ATOM 776 O O . VAL A 1 99 ? -11.093 -4.971 4.037 1.00 94.94 99 VAL A O 1
ATOM 779 N N . ASN A 1 100 ? -9.859 -4.546 5.890 1.00 94.69 100 ASN A N 1
ATOM 780 C CA . ASN A 1 100 ? -10.555 -5.496 6.744 1.00 94.69 100 ASN A CA 1
ATOM 781 C C . ASN A 1 100 ? -11.888 -4.907 7.212 1.00 94.69 100 ASN A C 1
ATOM 783 O O . ASN A 1 100 ? -11.910 -3.931 7.952 1.00 94.69 100 ASN A O 1
ATOM 787 N N . LEU A 1 101 ? -12.999 -5.530 6.823 1.00 92.00 101 LEU A N 1
ATOM 788 C CA . LEU A 1 101 ? -14.342 -5.101 7.241 1.00 92.00 101 LEU A CA 1
ATOM 789 C C . LEU A 1 101 ? -14.623 -5.329 8.735 1.00 92.00 101 LEU A C 1
ATOM 791 O O . LEU A 1 101 ? -15.599 -4.802 9.254 1.00 92.00 101 LEU A O 1
ATOM 795 N N . HIS A 1 102 ? -13.797 -6.128 9.413 1.00 90.19 102 HIS A N 1
ATOM 796 C CA . HIS A 1 102 ? -13.877 -6.352 10.858 1.00 90.19 102 HIS A CA 1
ATOM 797 C C . HIS A 1 102 ? -12.800 -5.586 11.639 1.00 90.19 102 HIS A C 1
ATOM 799 O O . HIS A 1 102 ? -12.590 -5.877 12.815 1.00 90.19 102 HIS A O 1
ATOM 805 N N . SER A 1 103 ? -12.072 -4.665 10.999 1.00 89.12 103 SER A N 1
ATOM 806 C CA . SER A 1 103 ? -11.156 -3.797 11.737 1.00 89.12 103 SER A CA 1
ATOM 807 C C . SER A 1 103 ? -11.961 -2.878 12.652 1.00 89.12 103 SER A C 1
ATOM 809 O O . SER A 1 103 ? -12.854 -2.174 12.193 1.00 89.12 103 SER A O 1
ATOM 811 N N . GLU A 1 104 ? -11.621 -2.864 13.938 1.00 87.56 104 GLU A N 1
ATOM 812 C CA . GLU A 1 104 ? -12.129 -1.861 14.883 1.00 87.56 104 GLU A CA 1
ATOM 813 C C . GLU A 1 104 ? -11.389 -0.519 14.744 1.00 87.56 104 GLU A C 1
ATOM 815 O O . GLU A 1 104 ? -11.854 0.498 15.251 1.00 87.56 104 GLU A O 1
ATOM 820 N N . GLY A 1 105 ? -10.226 -0.516 14.079 1.00 84.56 105 GLY A N 1
ATOM 821 C CA . GLY A 1 105 ? -9.388 0.668 13.883 1.00 84.56 105 GLY A CA 1
ATOM 822 C C . GLY A 1 105 ? -9.767 1.508 12.663 1.00 84.56 105 GLY A C 1
ATOM 823 O O . GLY A 1 105 ? -9.443 2.693 12.621 1.00 84.56 105 GLY A O 1
ATOM 824 N N . ILE A 1 106 ? -10.456 0.925 11.677 1.00 88.69 106 ILE A N 1
ATOM 825 C CA . ILE A 1 106 ? -10.867 1.626 10.457 1.00 88.69 106 ILE A CA 1
ATOM 826 C C . ILE A 1 106 ? -12.351 1.959 10.526 1.00 88.69 106 ILE A C 1
ATOM 828 O O . ILE A 1 106 ? -13.202 1.086 10.351 1.00 88.69 106 ILE A O 1
ATOM 832 N N . ASP A 1 107 ? -12.650 3.247 10.662 1.00 90.69 107 ASP A N 1
ATOM 833 C CA . ASP A 1 107 ? -13.962 3.758 10.295 1.00 90.69 107 ASP A CA 1
ATOM 834 C C . ASP A 1 107 ? -14.077 3.803 8.762 1.00 90.69 107 ASP A C 1
ATOM 836 O O . ASP A 1 107 ? -13.286 4.453 8.072 1.00 90.69 107 ASP A O 1
ATOM 840 N N . LEU A 1 108 ? -15.036 3.056 8.210 1.00 87.38 108 LEU A N 1
ATOM 841 C CA . LEU A 1 108 ? -15.256 2.993 6.765 1.00 87.38 108 LEU A CA 1
ATOM 842 C C . LEU A 1 108 ? -15.832 4.303 6.213 1.00 87.38 108 LEU A C 1
ATOM 844 O O . LEU A 1 108 ? -15.662 4.561 5.021 1.00 87.38 108 LEU A O 1
ATOM 848 N N . GLU A 1 109 ? -16.494 5.113 7.043 1.00 89.62 109 GLU A N 1
ATOM 849 C CA . GLU A 1 109 ? -17.033 6.417 6.636 1.00 89.62 109 GLU A CA 1
ATOM 850 C C . GLU A 1 109 ? -15.917 7.442 6.390 1.00 89.62 109 GLU A C 1
ATOM 852 O O . GLU A 1 109 ? -16.033 8.286 5.500 1.00 89.62 109 GLU A O 1
ATOM 857 N N . ASP A 1 110 ? -14.795 7.298 7.098 1.00 89.75 110 ASP A N 1
ATOM 858 C CA . ASP A 1 110 ? -13.602 8.135 6.945 1.00 89.75 110 ASP A CA 1
ATOM 859 C C . ASP A 1 110 ? -12.680 7.665 5.808 1.00 89.75 110 ASP A C 1
ATOM 861 O O . ASP A 1 110 ? -11.646 8.283 5.522 1.00 89.75 110 ASP A O 1
ATOM 865 N N . LEU A 1 111 ? -13.015 6.560 5.135 1.00 88.69 111 LEU A N 1
ATOM 866 C CA . LEU A 1 111 ? -12.179 6.010 4.080 1.00 88.69 111 LEU A CA 1
ATOM 867 C C . LEU A 1 111 ? -12.332 6.819 2.785 1.00 88.69 111 LEU A C 1
ATOM 869 O O . LEU A 1 111 ? -13.364 6.802 2.115 1.00 88.69 111 LEU A O 1
ATOM 873 N N . ASN A 1 112 ? -11.255 7.486 2.385 1.00 88.31 112 ASN A N 1
ATOM 874 C CA . ASN A 1 112 ? -11.203 8.294 1.180 1.00 88.31 112 ASN A CA 1
ATOM 875 C C . ASN A 1 112 ? -10.368 7.577 0.118 1.00 88.31 112 ASN A C 1
ATOM 877 O O . ASN A 1 112 ? -9.140 7.526 0.198 1.00 88.31 112 ASN A O 1
ATOM 881 N N . ILE A 1 113 ? -11.041 7.021 -0.890 1.00 81.56 113 ILE A N 1
ATOM 882 C CA . ILE A 1 113 ? -10.379 6.329 -1.997 1.00 81.56 113 ILE A CA 1
ATOM 883 C C . ILE A 1 113 ? -9.935 7.381 -3.021 1.00 81.56 113 ILE A C 1
ATOM 885 O O . ILE A 1 113 ? -10.787 7.944 -3.715 1.00 81.56 113 ILE A O 1
ATOM 889 N N . PRO A 1 114 ? -8.623 7.648 -3.161 1.00 79.88 114 PRO A N 1
ATOM 890 C CA . PRO A 1 114 ? -8.148 8.648 -4.101 1.00 79.88 114 PRO A CA 1
ATOM 891 C C . PRO A 1 114 ? -8.464 8.237 -5.548 1.00 79.88 114 PRO A C 1
ATOM 893 O O . PRO A 1 114 ? -8.465 7.043 -5.876 1.00 79.88 114 PRO A O 1
ATOM 896 N N . PRO A 1 115 ? -8.697 9.211 -6.446 1.00 72.75 115 PRO A N 1
ATOM 897 C CA . PRO A 1 115 ? -8.894 8.927 -7.858 1.00 72.75 115 PRO A CA 1
ATOM 898 C C . PRO A 1 115 ? -7.637 8.262 -8.434 1.00 72.75 115 PRO A C 1
ATOM 900 O O . PRO A 1 115 ? -6.538 8.812 -8.385 1.00 72.75 115 PRO A O 1
ATOM 903 N N . SER A 1 116 ? -7.801 7.067 -8.998 1.00 67.12 116 SER A N 1
ATOM 904 C CA . SER A 1 116 ? -6.702 6.334 -9.625 1.00 67.12 116 SER A CA 1
ATOM 905 C C . SER A 1 116 ? -6.515 6.805 -11.065 1.00 67.12 116 SER A C 1
ATOM 907 O O . SER A 1 116 ? -7.477 6.881 -11.835 1.00 67.12 116 SER A O 1
ATOM 909 N N . LYS A 1 117 ? -5.268 7.088 -11.457 1.00 65.12 117 LYS A N 1
ATOM 910 C CA . LYS A 1 117 ? -4.918 7.226 -12.873 1.00 65.12 117 LYS A CA 1
ATOM 911 C C . LYS A 1 117 ? -4.950 5.824 -13.470 1.00 65.12 117 LYS A C 1
ATOM 913 O O . LYS A 1 117 ? -4.000 5.058 -13.328 1.00 65.12 117 LYS A O 1
ATOM 918 N N . GLY A 1 118 ? -6.075 5.473 -14.090 1.00 54.22 118 GLY A N 1
ATOM 919 C CA . GLY A 1 118 ? -6.168 4.252 -14.881 1.00 54.22 118 GLY A CA 1
ATOM 920 C C . GLY A 1 118 ? -5.070 4.219 -15.954 1.00 54.22 118 GLY A C 1
ATOM 921 O O . GLY A 1 118 ? -4.531 5.271 -16.317 1.00 54.22 118 GLY A O 1
ATOM 922 N N . PRO A 1 119 ? -4.712 3.031 -16.473 1.00 54.78 119 PRO A N 1
ATOM 923 C CA . PRO A 1 119 ? -3.848 2.963 -17.644 1.00 54.78 119 PRO A CA 1
ATOM 924 C C . PRO A 1 119 ? -4.446 3.842 -18.747 1.00 54.78 119 PRO A C 1
ATOM 926 O O . PRO A 1 119 ? -5.666 3.853 -18.927 1.00 54.78 119 PRO A O 1
ATOM 929 N N . ALA A 1 120 ? -3.600 4.593 -19.457 1.00 55.69 120 ALA A N 1
ATOM 930 C CA . ALA A 1 120 ? -4.056 5.380 -20.596 1.00 55.69 120 ALA A CA 1
ATOM 931 C C . ALA A 1 120 ? -4.858 4.466 -21.532 1.00 55.69 120 ALA A C 1
ATOM 933 O O . ALA A 1 120 ? -4.370 3.398 -21.918 1.00 55.69 120 ALA A O 1
ATOM 934 N N . LEU A 1 121 ? -6.092 4.857 -21.863 1.00 48.12 121 LEU A N 1
ATOM 935 C CA . LEU A 1 121 ? -6.863 4.158 -22.881 1.00 48.12 121 LEU A CA 1
ATOM 936 C C . LEU A 1 121 ? -6.064 4.275 -24.180 1.00 48.12 121 LEU A C 1
ATOM 938 O O . LEU A 1 121 ? -5.841 5.373 -24.689 1.00 48.12 121 LEU A O 1
ATOM 942 N N . ILE A 1 122 ? -5.560 3.148 -24.679 1.00 49.34 122 ILE A N 1
ATOM 943 C CA . ILE A 1 122 ? -4.857 3.111 -25.958 1.00 49.34 122 ILE A CA 1
ATOM 944 C C . ILE A 1 122 ? -5.899 3.471 -27.023 1.00 49.34 122 ILE A C 1
ATOM 946 O O . ILE A 1 122 ? -6.706 2.623 -27.395 1.00 49.34 122 ILE A O 1
ATOM 950 N N . GLY A 1 123 ? -5.908 4.727 -27.479 1.00 52.38 123 GLY A N 1
ATOM 951 C CA . GLY A 1 123 ? -6.685 5.142 -28.647 1.00 52.38 123 GLY A CA 1
ATOM 952 C C . GLY A 1 123 ? -7.650 6.317 -28.507 1.00 52.38 123 GLY A C 1
ATOM 953 O O . GLY A 1 123 ? -8.433 6.491 -29.434 1.00 52.38 123 GLY A O 1
ATOM 954 N N . GLU A 1 124 ? -7.629 7.145 -27.457 1.00 45.09 124 GLU A N 1
ATOM 955 C CA . GLU A 1 124 ? -8.349 8.426 -27.562 1.00 45.09 124 GLU A CA 1
ATOM 956 C C . GLU A 1 124 ? -7.573 9.386 -28.482 1.00 45.09 124 GLU A C 1
ATOM 958 O O . GLU A 1 124 ? -6.431 9.746 -28.174 1.00 45.09 124 GLU A O 1
ATOM 963 N N . PRO A 1 125 ? -8.144 9.800 -29.631 1.00 48.44 125 PRO A N 1
ATOM 964 C CA . PRO A 1 125 ? -7.558 10.871 -30.407 1.00 48.44 125 PRO A CA 1
ATOM 965 C C . PRO A 1 125 ? -7.632 12.142 -29.565 1.00 48.44 125 PRO A C 1
ATOM 967 O O . PRO A 1 125 ? -8.701 12.524 -29.091 1.00 48.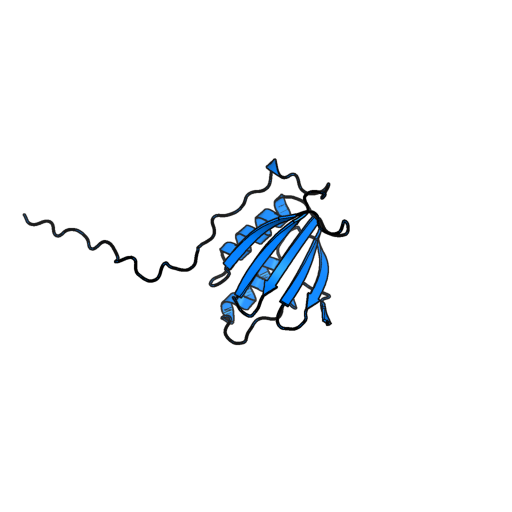44 125 PRO A O 1
ATOM 970 N N . VAL A 1 126 ? -6.486 12.799 -29.387 1.00 60.00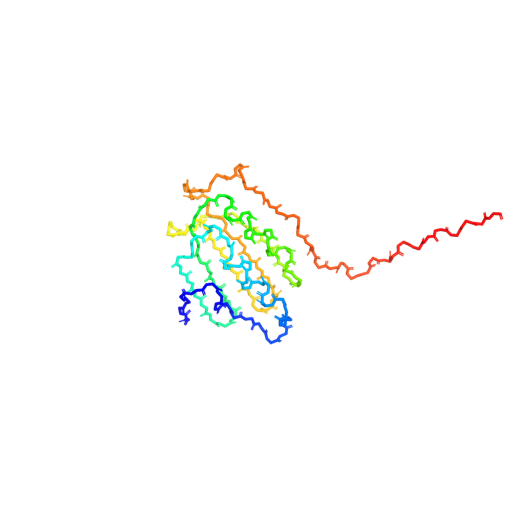 126 VAL A N 1
ATOM 971 C CA . VAL A 1 126 ? -6.418 14.152 -28.827 1.00 60.00 126 VAL A CA 1
ATOM 972 C C . VAL A 1 126 ? -7.425 15.017 -29.595 1.00 60.00 126 VAL A C 1
ATOM 974 O O . VAL A 1 126 ? -7.309 15.076 -30.824 1.00 60.00 126 VAL A O 1
ATOM 977 N N . PRO A 1 127 ? -8.401 15.673 -28.935 1.00 55.59 127 PRO A N 1
ATOM 978 C CA . PRO A 1 127 ? -9.284 16.610 -29.612 1.00 55.59 127 PRO A CA 1
ATOM 979 C C . PRO A 1 127 ? -8.414 17.686 -30.257 1.00 55.59 127 PRO A C 1
ATOM 981 O O . PRO A 1 127 ? -7.784 18.487 -29.564 1.00 55.59 127 PRO A O 1
ATOM 984 N N . GLN A 1 128 ? -8.306 17.662 -31.584 1.00 60.75 128 GLN A N 1
ATOM 985 C CA . GLN A 1 128 ? -7.634 18.738 -32.291 1.00 60.75 128 GLN A CA 1
ATOM 986 C C . GLN A 1 128 ? -8.506 19.990 -32.157 1.00 60.75 128 GLN A C 1
ATOM 988 O O . GLN A 1 128 ? -9.729 19.887 -32.300 1.00 60.75 128 GLN A O 1
ATOM 993 N N . PRO A 1 129 ? -7.920 21.160 -31.849 1.00 62.56 129 PRO A N 1
ATOM 994 C CA . PRO A 1 129 ? -8.673 22.401 -31.827 1.00 62.56 129 PRO A CA 1
ATOM 995 C C . PRO A 1 129 ? -9.333 22.592 -33.194 1.00 62.56 129 PRO A C 1
ATOM 997 O O . PRO A 1 129 ? -8.674 22.501 -34.229 1.00 62.56 129 PRO A O 1
ATOM 1000 N N . ILE A 1 130 ? -10.647 22.803 -33.174 1.00 69.44 130 ILE A N 1
ATOM 1001 C CA . ILE A 1 130 ? -11.456 23.060 -34.363 1.00 69.44 130 ILE A CA 1
ATOM 1002 C C . ILE A 1 130 ? -10.836 24.286 -35.056 1.00 69.44 130 ILE A C 1
ATOM 1004 O O . ILE A 1 130 ? -10.708 25.323 -34.395 1.00 69.44 130 ILE A O 1
ATOM 1008 N N . PRO A 1 131 ? -10.401 24.200 -36.328 1.00 62.69 131 PRO A N 1
ATOM 1009 C CA . PRO A 1 131 ? -9.933 25.378 -37.030 1.00 62.69 131 PRO A CA 1
ATOM 1010 C C . PRO A 1 131 ? -11.089 26.372 -37.106 1.00 62.69 131 PRO A C 1
ATOM 1012 O O . PRO A 1 131 ? -12.188 26.050 -37.554 1.00 62.69 131 PRO A O 1
ATOM 1015 N N . ASN A 1 132 ? -10.834 27.570 -36.593 1.00 63.41 132 ASN A N 1
ATOM 1016 C CA . ASN A 1 132 ? -11.744 28.693 -36.693 1.00 63.41 132 ASN A CA 1
ATOM 1017 C C . ASN A 1 132 ? -11.577 29.245 -38.117 1.00 63.41 132 ASN A C 1
ATOM 1019 O O . ASN A 1 132 ? -10.705 30.082 -38.351 1.00 63.41 132 ASN A O 1
ATOM 1023 N N . ASP A 1 133 ? -12.324 28.696 -39.077 1.00 60.28 133 ASP A N 1
ATOM 1024 C CA . ASP A 1 133 ? -12.462 29.311 -40.400 1.00 60.28 133 ASP A CA 1
ATOM 1025 C C . ASP A 1 133 ? -13.281 30.595 -40.224 1.00 60.28 133 ASP A C 1
ATOM 1027 O O . ASP A 1 133 ? -14.472 30.556 -39.900 1.00 60.28 133 ASP A O 1
ATOM 1031 N N . GLY A 1 134 ? -12.586 31.727 -40.339 1.00 61.53 134 GLY A N 1
ATOM 1032 C CA . GLY A 1 134 ? -13.177 33.062 -40.425 1.00 61.53 134 GLY A CA 1
ATOM 1033 C C . GLY A 1 134 ? -13.605 33.419 -41.839 1.00 61.53 134 GLY A C 1
ATOM 1034 O O . GLY A 1 134 ? -13.109 32.785 -42.797 1.00 61.53 134 GLY A O 1
#

Sequence (134 aa):
MVLLNSPSQIVFSSEYPQHAREKVRDALAGGNGRFVNGVTNMRKTTLNFTGDATAINEMLLKLTECPAAIVSIAFRNIDHECDWRLVYTTDDHKFHAIVNLHSEGIDLEDLNIPPSKGPALIGEPVPQPIPNDG